Protein AF-A0A967NYZ4-F1 (afdb_monomer)

Secondary structure (DSSP, 8-state):
-HHHHHT-EEETTEEEPPHHHHHTS----HHHHTGGG-S--------S------SHHHHHHHSPP-TTS-----

Mean predicted aligned error: 5.28 Å

Nearest PDB structures (foldseek):
  2xts-assembly1_B  TM=1.787E-01  e=4.071E+00  Paracoccus pantotrophus

Sequence (74 aa):
MEESVDKGRVDVPFYRLEPQSMEACACESIDYALMEKSDRVAVVPVDMDWSDIGSWQALWDVSAKDTDGNVVQG

Radius of gyration: 20.03 Å; C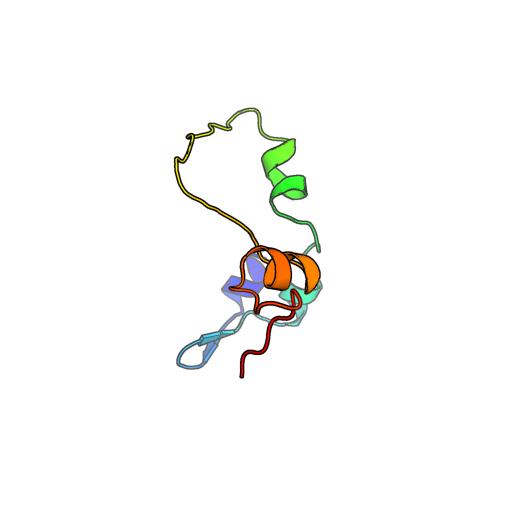α contacts (8 Å, |Δi|>4): 43; chains: 1; bounding box: 39×31×50 Å

Solvent-accessible surface area (backbone atoms only — not comparable to full-atom values): 5053 Å² total; per-residue (Å²): 81,70,69,8,58,76,63,33,46,83,51,88,98,42,76,45,63,24,64,72,46,46,71,71,33,81,95,64,56,63,56,72,74,42,61,77,74,48,94,84,75,87,86,78,92,77,95,69,95,82,79,88,57,89,41,74,65,49,46,54,69,78,44,79,56,52,99,86,67,50,71,88,87,132

pLDDT: mean 94.76, std 3.31, range [77.19, 97.81]

Structure (mmCIF, N/CA/C/O backbone):
data_AF-A0A967NYZ4-F1
#
_entry.id   AF-A0A967NYZ4-F1
#
loop_
_atom_site.group_PDB
_atom_site.id
_atom_site.type_symbol
_atom_site.label_atom_id
_atom_site.label_alt_id
_atom_site.label_comp_id
_atom_site.label_asym_id
_atom_site.label_entity_id
_atom_site.label_seq_id
_atom_site.pdbx_PDB_ins_code
_atom_site.Cartn_x
_atom_site.Cartn_y
_atom_site.Cartn_z
_atom_site.occupancy
_atom_site.B_iso_or_equiv
_atom_site.auth_seq_id
_atom_site.auth_comp_id
_atom_site.auth_asym_id
_atom_site.auth_atom_id
_atom_site.pdbx_PDB_model_num
ATOM 1 N N . MET A 1 1 ? 11.720 -3.071 -15.331 1.00 86.69 1 MET A N 1
ATOM 2 C CA . MET A 1 1 ? 10.998 -4.248 -14.796 1.00 86.69 1 MET A CA 1
ATOM 3 C C . MET A 1 1 ? 11.034 -5.439 -15.750 1.00 86.69 1 MET A C 1
ATOM 5 O O . MET A 1 1 ? 11.565 -6.456 -15.339 1.00 86.69 1 MET A O 1
ATOM 9 N N . GLU A 1 2 ? 10.549 -5.328 -16.995 1.00 93.50 2 GLU A N 1
ATOM 10 C CA . GLU A 1 2 ? 10.560 -6.421 -17.998 1.00 93.50 2 GLU A CA 1
ATOM 11 C C . GLU A 1 2 ? 11.939 -7.083 -18.150 1.00 93.50 2 GLU A C 1
ATOM 13 O O . GLU A 1 2 ? 12.090 -8.264 -17.867 1.00 93.50 2 GLU A O 1
ATOM 18 N N . GLU A 1 3 ? 12.981 -6.294 -18.415 1.00 95.88 3 GLU A N 1
ATOM 19 C CA . GLU A 1 3 ? 14.363 -6.785 -18.522 1.00 95.88 3 GLU A CA 1
ATOM 20 C C . GLU A 1 3 ? 14.866 -7.509 -17.256 1.00 95.88 3 GLU A C 1
ATOM 22 O O . GLU A 1 3 ? 15.633 -8.467 -17.335 1.00 95.88 3 GLU A O 1
ATOM 27 N N . SER A 1 4 ? 14.418 -7.070 -16.075 1.00 96.88 4 SER A N 1
ATOM 28 C CA . SER A 1 4 ? 14.787 -7.679 -14.792 1.00 96.88 4 SER A CA 1
ATOM 29 C C . SER A 1 4 ? 14.103 -9.031 -14.574 1.00 96.88 4 SER A C 1
ATOM 31 O O . SER A 1 4 ? 14.675 -9.917 -13.933 1.00 96.88 4 SER A O 1
ATOM 33 N N . VAL A 1 5 ? 12.901 -9.200 -15.133 1.00 96.56 5 VAL A N 1
ATOM 34 C CA . VAL A 1 5 ? 12.214 -10.491 -15.207 1.00 96.56 5 VAL A CA 1
ATOM 35 C C . VAL A 1 5 ? 12.910 -11.376 -16.236 1.00 96.56 5 VAL A C 1
ATOM 37 O O . VAL A 1 5 ? 13.272 -12.491 -15.905 1.00 96.56 5 VAL A O 1
ATOM 40 N N . ASP A 1 6 ? 13.198 -10.893 -17.442 1.00 97.31 6 ASP A N 1
ATOM 41 C CA . ASP A 1 6 ? 13.808 -11.726 -18.489 1.00 97.31 6 ASP A CA 1
ATOM 42 C C . ASP A 1 6 ? 15.188 -12.275 -18.101 1.00 97.31 6 ASP A C 1
ATOM 44 O O . ASP A 1 6 ? 15.532 -13.414 -18.424 1.00 97.31 6 ASP A O 1
ATOM 48 N N . LYS A 1 7 ? 15.984 -11.476 -17.383 1.00 97.50 7 LYS A N 1
ATOM 49 C CA . LYS A 1 7 ? 17.322 -11.859 -16.905 1.00 97.50 7 LYS A CA 1
ATOM 50 C C . LYS A 1 7 ? 17.323 -12.489 -15.510 1.00 97.50 7 LYS A C 1
ATOM 52 O O . LYS A 1 7 ? 18.395 -12.801 -14.982 1.00 97.50 7 LYS A O 1
ATOM 57 N N . GLY A 1 8 ? 16.155 -12.630 -14.888 1.00 96.75 8 GLY A N 1
ATOM 58 C CA . GLY A 1 8 ? 16.021 -13.226 -13.568 1.00 96.75 8 GLY A CA 1
ATOM 59 C C . GLY A 1 8 ? 16.289 -14.732 -13.572 1.00 96.75 8 GLY A C 1
ATOM 60 O O . GLY A 1 8 ? 16.575 -15.360 -14.595 1.00 96.75 8 GLY A O 1
ATOM 61 N N . ARG A 1 9 ? 16.206 -15.347 -12.392 1.00 97.50 9 ARG A N 1
ATOM 62 C CA . ARG A 1 9 ? 16.418 -16.790 -12.226 1.00 97.50 9 ARG A CA 1
ATOM 63 C C . ARG A 1 9 ? 15.510 -17.396 -11.170 1.00 97.50 9 ARG A C 1
ATOM 65 O O . ARG A 1 9 ? 15.174 -16.760 -10.173 1.00 97.50 9 ARG A O 1
ATOM 72 N N . VAL A 1 10 ? 15.202 -18.675 -11.347 1.00 97.06 10 VAL A N 1
ATOM 73 C CA . VAL A 1 10 ? 14.582 -19.495 -10.302 1.00 97.06 10 VAL A CA 1
ATOM 74 C C . VAL A 1 10 ? 15.622 -19.789 -9.217 1.00 97.06 10 VAL A C 1
ATOM 76 O O . VAL A 1 10 ? 16.714 -20.272 -9.515 1.00 97.06 10 VAL A O 1
ATOM 79 N N . ASP A 1 11 ? 15.272 -19.505 -7.966 1.00 93.88 11 ASP A N 1
ATOM 80 C CA . ASP A 1 11 ? 16.037 -19.820 -6.758 1.00 93.88 11 ASP A CA 1
ATOM 81 C C . ASP A 1 11 ? 15.086 -20.391 -5.696 1.00 93.88 11 ASP A C 1
ATOM 83 O O . ASP A 1 11 ? 14.562 -19.673 -4.845 1.00 93.88 11 ASP A O 1
ATOM 87 N N . VAL A 1 12 ? 14.789 -21.685 -5.829 1.00 91.50 12 VAL A N 1
ATOM 88 C CA . VAL A 1 12 ? 13.700 -22.402 -5.143 1.00 91.50 12 VAL A CA 1
ATOM 89 C C . VAL A 1 12 ? 13.617 -22.060 -3.641 1.00 91.50 12 VAL A C 1
ATOM 91 O O . VAL A 1 12 ? 14.620 -22.209 -2.944 1.00 91.50 12 VAL A O 1
ATOM 94 N N . PRO A 1 13 ? 12.439 -21.665 -3.103 1.00 93.19 13 PRO A N 1
ATOM 95 C CA . PRO A 1 13 ? 11.108 -21.587 -3.731 1.00 93.19 13 PRO A CA 1
ATOM 96 C C . PRO A 1 13 ? 10.805 -20.260 -4.454 1.00 93.19 13 PRO A C 1
ATOM 98 O O . PRO A 1 13 ? 9.663 -20.024 -4.843 1.00 93.19 13 PRO A O 1
ATOM 101 N N . PHE A 1 14 ? 11.788 -19.378 -4.612 1.00 95.06 14 PHE A N 1
ATOM 102 C CA . PHE A 1 14 ? 11.580 -18.012 -5.079 1.00 95.06 14 PHE A CA 1
ATOM 103 C C . PHE A 1 14 ? 12.013 -17.810 -6.530 1.00 95.06 14 PHE A C 1
ATOM 105 O O . PHE A 1 14 ? 12.780 -18.579 -7.108 1.00 95.06 14 PHE A O 1
ATOM 112 N N . TYR A 1 15 ? 11.542 -16.713 -7.111 1.00 96.38 15 TYR A N 1
ATOM 113 C 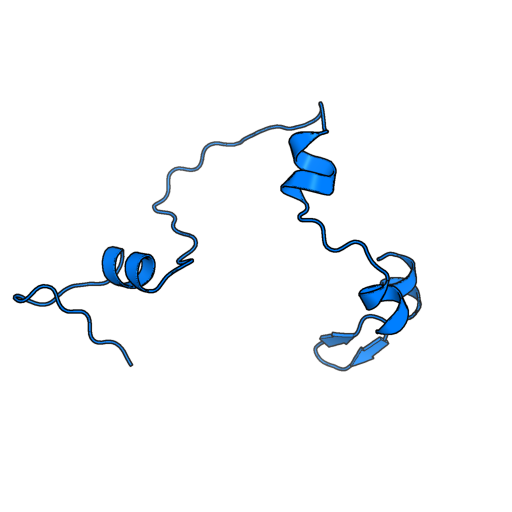CA . TYR A 1 15 ? 12.111 -16.143 -8.320 1.00 96.38 15 TYR A CA 1
ATOM 114 C C . TYR A 1 15 ? 12.927 -14.912 -7.929 1.00 96.38 15 TYR A C 1
ATOM 116 O O . TYR A 1 15 ? 12.419 -14.035 -7.227 1.00 96.38 15 TYR A O 1
ATOM 124 N N . ARG A 1 16 ? 14.190 -14.839 -8.352 1.00 96.44 16 ARG A N 1
ATOM 125 C CA . ARG A 1 16 ? 15.033 -13.660 -8.141 1.00 96.44 16 ARG A CA 1
ATOM 126 C C . ARG A 1 16 ? 15.132 -12.862 -9.427 1.00 96.44 16 ARG A C 1
ATOM 128 O O . ARG A 1 16 ? 15.645 -13.357 -10.426 1.00 96.44 16 ARG A O 1
ATOM 135 N N . LEU A 1 17 ? 14.670 -11.623 -9.350 1.00 97.12 17 LEU A N 1
ATOM 136 C CA . LEU A 1 17 ? 14.853 -10.603 -10.373 1.00 97.12 17 LEU A CA 1
ATOM 137 C C . LEU A 1 17 ? 16.343 -10.277 -10.556 1.00 97.12 17 LEU A C 1
ATOM 139 O O . LEU A 1 17 ? 17.127 -10.392 -9.608 1.00 97.12 17 LEU A O 1
ATOM 143 N N . GLU A 1 18 ? 16.737 -9.878 -11.764 1.00 97.81 18 GLU A N 1
ATOM 144 C CA . GLU A 1 18 ? 18.106 -9.424 -12.019 1.00 97.81 18 GLU A CA 1
ATOM 145 C C . GLU A 1 18 ? 18.349 -8.082 -11.298 1.00 97.81 18 GLU A C 1
ATOM 147 O O . GLU A 1 18 ? 17.596 -7.130 -11.544 1.00 97.81 18 GLU A O 1
ATOM 152 N N . PRO A 1 19 ? 19.353 -7.992 -10.400 1.00 96.75 19 PRO A N 1
ATOM 153 C CA . PRO A 1 19 ? 19.514 -6.841 -9.513 1.00 96.75 19 PRO A CA 1
ATOM 154 C C . PRO A 1 19 ? 19.713 -5.506 -10.231 1.00 96.75 19 PRO A C 1
ATOM 156 O O . PRO A 1 19 ? 19.037 -4.540 -9.890 1.00 96.75 19 PRO A O 1
ATOM 159 N N . GLN A 1 20 ? 20.584 -5.437 -11.240 1.00 97.31 20 GLN A N 1
ATOM 160 C CA . GLN A 1 20 ? 20.943 -4.167 -11.875 1.00 97.31 20 GLN A CA 1
ATOM 161 C C . GLN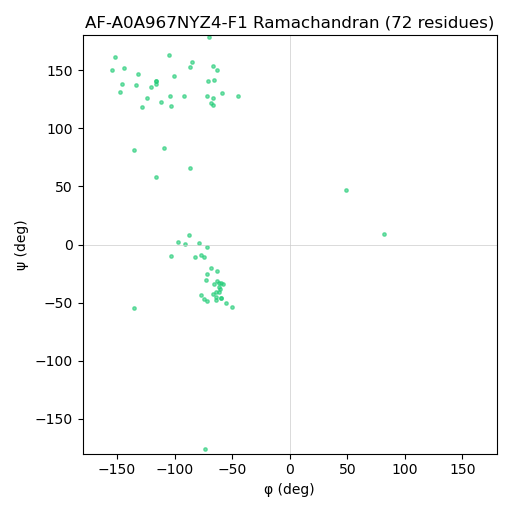 A 1 20 ? 19.752 -3.553 -12.627 1.00 97.31 20 GLN A C 1
ATOM 163 O O . GLN A 1 20 ? 19.477 -2.358 -12.527 1.00 97.31 20 GLN A O 1
ATOM 168 N N . SER A 1 21 ? 19.007 -4.386 -13.349 1.00 96.56 21 SER A N 1
ATOM 169 C CA . SER A 1 21 ? 17.806 -3.997 -14.091 1.00 96.56 21 SER A CA 1
ATOM 170 C C . SER A 1 21 ? 16.633 -3.696 -13.152 1.00 96.56 21 SER A C 1
ATOM 172 O O . SER A 1 21 ? 15.725 -2.951 -13.529 1.00 96.56 21 SER A O 1
ATOM 174 N N . MET A 1 22 ? 16.623 -4.271 -11.942 1.00 96.00 22 MET A N 1
ATOM 175 C CA . MET A 1 22 ? 15.643 -3.934 -10.906 1.00 96.00 22 MET A CA 1
ATOM 176 C C . MET A 1 22 ? 15.954 -2.575 -10.273 1.00 96.00 22 MET A C 1
ATOM 178 O O . MET A 1 22 ? 15.057 -1.747 -10.160 1.00 96.00 22 MET A O 1
ATOM 182 N N . GLU A 1 23 ? 17.212 -2.320 -9.910 1.00 96.00 23 GLU A N 1
ATOM 183 C CA . GLU A 1 23 ? 17.662 -1.040 -9.342 1.00 96.00 23 GLU A CA 1
ATOM 184 C C . GLU A 1 23 ? 17.464 0.132 -10.311 1.00 96.00 23 GLU A C 1
ATOM 186 O O . GLU A 1 23 ? 17.152 1.242 -9.887 1.00 96.00 23 GLU A O 1
ATOM 191 N N . ALA A 1 24 ? 17.598 -0.116 -11.616 1.00 95.62 24 ALA A N 1
ATOM 192 C CA . ALA A 1 24 ? 17.329 0.878 -12.652 1.00 95.62 24 ALA A CA 1
ATOM 193 C C . ALA A 1 24 ? 15.827 1.137 -12.888 1.00 95.62 24 ALA A C 1
ATOM 195 O O . ALA A 1 24 ? 15.468 2.062 -13.621 1.00 95.62 24 ALA A O 1
ATOM 196 N N . CYS A 1 25 ? 14.936 0.320 -12.319 1.00 94.06 25 CYS A N 1
ATOM 197 C CA . CYS A 1 25 ? 13.499 0.508 -12.464 1.00 94.06 25 CYS A CA 1
ATOM 198 C C . CYS A 1 25 ? 13.034 1.734 -11.667 1.00 94.06 25 CYS A C 1
ATOM 200 O O . CYS A 1 25 ? 13.479 1.965 -10.545 1.00 94.06 25 CYS A O 1
ATOM 202 N N . ALA A 1 26 ? 12.103 2.507 -12.230 1.00 94.19 26 ALA A N 1
ATOM 203 C CA . ALA A 1 26 ? 11.531 3.654 -11.536 1.00 94.19 26 ALA A CA 1
ATOM 204 C C . ALA A 1 26 ? 10.873 3.221 -10.215 1.00 94.19 26 ALA A C 1
ATOM 206 O O . ALA A 1 26 ? 10.074 2.282 -10.186 1.00 94.19 26 ALA A O 1
ATOM 207 N N . CYS A 1 27 ? 11.212 3.921 -9.131 1.00 94.31 27 CYS A N 1
ATOM 208 C CA . CYS A 1 27 ? 10.645 3.701 -7.803 1.00 94.31 27 CYS A CA 1
ATOM 209 C C . CYS A 1 27 ? 9.350 4.514 -7.650 1.00 94.31 27 CYS A C 1
ATOM 211 O O . CYS A 1 27 ? 9.289 5.486 -6.899 1.00 94.31 27 CYS A O 1
ATOM 213 N N . GLU A 1 28 ? 8.332 4.149 -8.426 1.00 94.88 28 GLU A N 1
ATOM 214 C CA . GLU A 1 28 ? 7.003 4.764 -8.390 1.00 94.88 28 GLU A CA 1
ATOM 215 C C . GLU A 1 28 ? 5.966 3.725 -7.948 1.00 94.88 28 GLU A C 1
ATOM 217 O O . GLU A 1 28 ? 6.038 2.558 -8.343 1.00 94.88 28 GLU A O 1
ATOM 222 N N . SER A 1 29 ? 4.991 4.132 -7.129 1.00 95.44 29 SER A N 1
ATOM 223 C CA . SER A 1 29 ? 3.851 3.267 -6.810 1.00 95.44 29 SER A CA 1
ATOM 224 C C . SER A 1 29 ? 2.991 3.046 -8.053 1.00 95.44 29 SER A C 1
ATOM 226 O O . SER A 1 29 ? 2.936 3.892 -8.947 1.00 95.44 29 SER A O 1
ATOM 228 N N . ILE A 1 30 ? 2.275 1.922 -8.10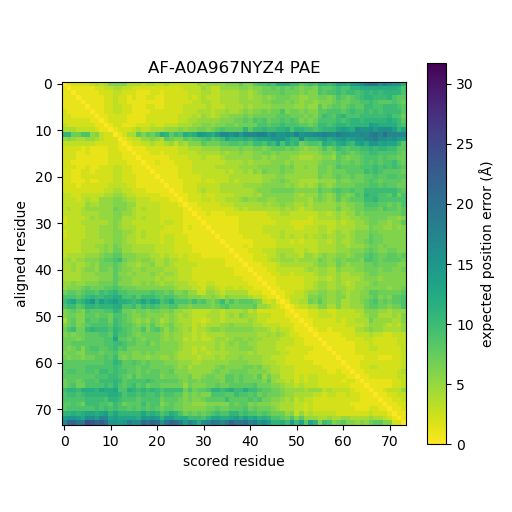9 1.00 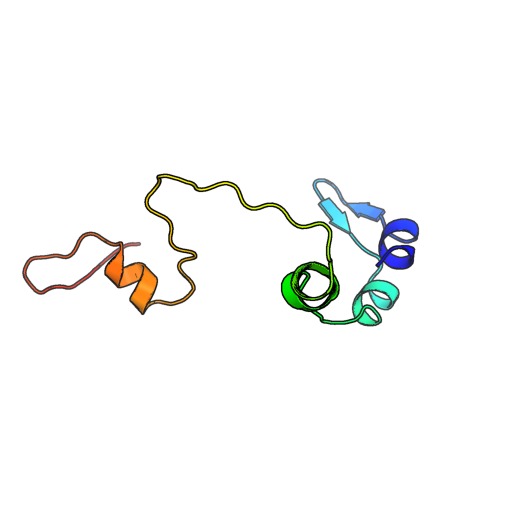94.75 30 ILE A N 1
ATOM 229 C CA . ILE A 1 30 ? 1.333 1.661 -9.206 1.00 94.75 30 ILE A CA 1
ATOM 230 C C . ILE A 1 30 ? 0.190 2.683 -9.231 1.00 94.75 30 ILE A C 1
ATOM 232 O O . ILE A 1 30 ? -0.291 3.034 -10.311 1.00 94.75 30 ILE A O 1
ATOM 236 N N . ASP A 1 31 ? -0.197 3.196 -8.060 1.00 96.38 31 ASP A N 1
ATOM 237 C CA . ASP A 1 31 ? -1.198 4.249 -7.920 1.00 96.38 31 ASP A CA 1
ATOM 238 C C . ASP A 1 31 ? -0.807 5.473 -8.754 1.00 96.38 31 ASP A C 1
ATOM 240 O O . ASP A 1 31 ? -1.561 5.903 -9.625 1.00 96.38 31 ASP A O 1
ATOM 244 N N . TYR A 1 32 ? 0.434 5.937 -8.594 1.00 95.75 32 TYR A N 1
ATOM 245 C CA . TYR A 1 32 ? 0.965 7.088 -9.317 1.00 95.75 32 TYR A CA 1
ATOM 246 C C . TYR A 1 32 ? 1.351 6.771 -10.769 1.00 95.75 32 TYR A C 1
ATOM 248 O O . TYR A 1 32 ? 1.085 7.544 -11.698 1.00 95.75 32 TYR A O 1
ATOM 256 N N . ALA A 1 33 ? 2.010 5.634 -10.993 1.00 95.38 33 ALA A N 1
ATOM 257 C CA . ALA A 1 33 ? 2.519 5.265 -12.308 1.00 95.38 33 ALA A CA 1
ATOM 258 C C . ALA A 1 33 ? 1.379 5.020 -13.309 1.00 95.38 33 ALA A C 1
ATOM 260 O O . ALA A 1 33 ? 1.533 5.351 -14.489 1.00 95.38 33 ALA A O 1
ATOM 261 N N . LEU A 1 34 ? 0.241 4.488 -12.841 1.00 95.94 34 LEU A N 1
ATOM 262 C CA . LEU A 1 34 ? -0.858 4.033 -13.690 1.00 95.94 34 LEU A CA 1
ATOM 263 C C . LEU A 1 34 ? -2.248 4.467 -13.207 1.00 95.94 34 LEU A C 1
ATOM 265 O O . LEU A 1 34 ? -2.994 5.038 -14.004 1.00 95.94 34 LEU A O 1
ATOM 269 N N . MET A 1 35 ? -2.627 4.166 -11.960 1.00 97.62 35 MET A N 1
ATOM 270 C CA . MET A 1 35 ? -4.039 4.241 -11.540 1.00 97.62 35 MET A CA 1
ATOM 271 C C . MET A 1 35 ? -4.596 5.667 -11.595 1.00 97.62 35 MET A C 1
ATOM 273 O O . MET A 1 35 ? -5.704 5.859 -12.085 1.00 97.62 35 MET A O 1
ATOM 277 N N . GLU A 1 36 ? -3.816 6.665 -11.179 1.00 97.00 36 GLU A N 1
ATOM 278 C CA . GLU A 1 36 ? -4.190 8.087 -11.222 1.00 97.00 36 GLU A CA 1
ATOM 279 C C . GLU A 1 36 ? -4.297 8.651 -12.648 1.00 97.00 36 GLU A C 1
ATOM 281 O O . GLU A 1 36 ? -4.928 9.684 -12.864 1.00 97.00 36 GLU A O 1
ATOM 286 N N . LYS A 1 37 ? -3.675 7.991 -13.632 1.00 97.56 37 LYS A N 1
ATOM 287 C CA . LYS A 1 37 ? -3.566 8.476 -15.019 1.00 97.56 37 LYS A CA 1
ATOM 288 C C . LYS A 1 37 ? -4.526 7.776 -15.982 1.00 97.56 37 LYS A C 1
ATOM 290 O O . LYS A 1 37 ? -4.616 8.168 -17.142 1.00 97.56 37 LYS A O 1
ATOM 295 N N . SER A 1 38 ? -5.181 6.703 -15.547 1.00 97.62 38 SER A N 1
ATOM 296 C CA . SER A 1 38 ? -5.989 5.847 -16.413 1.00 97.62 38 SER A CA 1
ATOM 297 C C . SER A 1 38 ? -7.452 6.286 -16.439 1.00 97.62 38 SER A C 1
ATOM 299 O O . SER A 1 38 ? -8.116 6.320 -15.409 1.00 97.62 38 SER A O 1
ATOM 301 N N . ASP A 1 39 ? -8.006 6.477 -17.638 1.00 97.62 39 ASP A N 1
ATOM 302 C CA . ASP A 1 39 ? -9.453 6.668 -17.838 1.00 97.62 39 ASP A CA 1
ATOM 303 C C . ASP A 1 39 ? -10.245 5.342 -17.802 1.00 97.62 39 ASP A C 1
ATOM 305 O O . ASP A 1 39 ? -11.456 5.309 -18.027 1.00 97.62 39 ASP A O 1
ATOM 309 N N . ARG A 1 40 ? -9.565 4.209 -17.577 1.00 97.81 40 ARG A N 1
ATOM 310 C CA . ARG A 1 40 ? -10.141 2.854 -17.608 1.00 97.81 40 ARG A CA 1
ATOM 311 C C . ARG A 1 40 ? -10.059 2.190 -16.239 1.00 97.81 40 ARG A C 1
ATOM 313 O O . ARG A 1 40 ? -9.455 1.129 -16.095 1.00 97.81 40 ARG A O 1
ATOM 320 N N . VAL A 1 41 ? -10.657 2.825 -15.239 1.00 97.44 41 VAL A N 1
ATOM 321 C CA . VAL A 1 41 ? -10.689 2.338 -13.854 1.00 97.44 41 VAL A CA 1
ATOM 322 C C . VAL A 1 41 ? -12.132 2.043 -13.444 1.00 97.44 41 VAL A C 1
ATOM 324 O O . VAL A 1 41 ? -13.054 2.773 -13.801 1.00 97.44 41 VAL A O 1
ATOM 327 N N . ALA A 1 42 ? -12.328 0.961 -12.692 1.00 97.31 42 ALA A N 1
ATOM 328 C CA . ALA A 1 42 ? -13.591 0.628 -12.043 1.00 97.31 42 ALA A CA 1
ATOM 329 C C . ALA A 1 42 ? -13.322 0.275 -10.577 1.00 97.31 42 ALA A C 1
ATOM 331 O O . ALA A 1 42 ? -12.279 -0.293 -10.257 1.00 97.31 42 ALA A O 1
ATOM 332 N N . VAL A 1 43 ? -14.268 0.603 -9.696 1.00 96.75 43 VAL A N 1
ATOM 333 C CA . VAL A 1 43 ? -14.178 0.339 -8.254 1.00 96.75 43 VAL A CA 1
ATOM 334 C C . VAL A 1 43 ? -15.342 -0.553 -7.845 1.00 96.75 43 VAL A C 1
ATOM 336 O O . VAL A 1 43 ? -16.478 -0.322 -8.258 1.00 96.75 43 VAL A O 1
ATOM 339 N N . VAL A 1 44 ? -15.057 -1.566 -7.029 1.00 96.75 44 VAL A N 1
ATOM 340 C CA . VAL A 1 44 ? -16.066 -2.444 -6.431 1.00 96.75 44 VAL A CA 1
ATOM 341 C C . VAL A 1 44 ? -16.089 -2.179 -4.926 1.00 96.75 44 VAL A C 1
ATOM 343 O O . VAL A 1 44 ? -15.036 -2.296 -4.297 1.00 96.75 44 VAL A O 1
ATOM 346 N N . PRO A 1 45 ? -17.240 -1.805 -4.335 1.00 95.56 45 PRO A N 1
ATOM 347 C CA . PRO A 1 45 ? -17.332 -1.630 -2.894 1.00 95.56 45 PRO A CA 1
ATOM 348 C C . PRO A 1 45 ? -17.134 -2.972 -2.190 1.00 95.56 45 PRO A C 1
ATOM 350 O O . PRO A 1 45 ? -17.626 -4.005 -2.647 1.00 95.56 45 PRO A O 1
ATOM 353 N N . VAL A 1 46 ? -16.442 -2.934 -1.058 1.00 94.94 46 VAL A N 1
ATOM 354 C CA . VAL A 1 46 ? -16.289 -4.078 -0.164 1.00 94.94 46 VAL A CA 1
ATOM 355 C C . VAL A 1 46 ? -16.952 -3.753 1.168 1.00 94.94 46 VAL A C 1
ATOM 357 O O . VAL A 1 46 ? -16.839 -2.631 1.657 1.00 94.94 46 VAL A O 1
ATOM 360 N N . ASP A 1 47 ? -17.662 -4.731 1.724 1.00 95.06 47 ASP A N 1
ATOM 361 C CA . ASP A 1 47 ? -18.257 -4.662 3.058 1.00 95.06 47 ASP A CA 1
ATOM 362 C C . ASP A 1 47 ? -17.481 -5.607 3.980 1.00 95.06 47 ASP A C 1
ATOM 364 O O . ASP A 1 47 ? -17.795 -6.792 4.109 1.00 95.06 47 ASP A O 1
ATOM 368 N N . MET A 1 48 ? -16.366 -5.099 4.502 1.00 91.62 48 MET A N 1
ATOM 369 C CA . MET A 1 48 ? -15.529 -5.774 5.488 1.00 91.62 48 MET A CA 1
ATOM 370 C C . MET A 1 48 ? -14.756 -4.735 6.297 1.00 91.62 48 MET A C 1
ATOM 372 O O . MET A 1 48 ? -14.379 -3.688 5.764 1.00 91.62 48 MET A O 1
ATOM 376 N N . ASP A 1 49 ? -14.451 -5.054 7.552 1.00 88.12 49 ASP A N 1
ATOM 377 C CA . ASP A 1 49 ? -13.483 -4.276 8.319 1.00 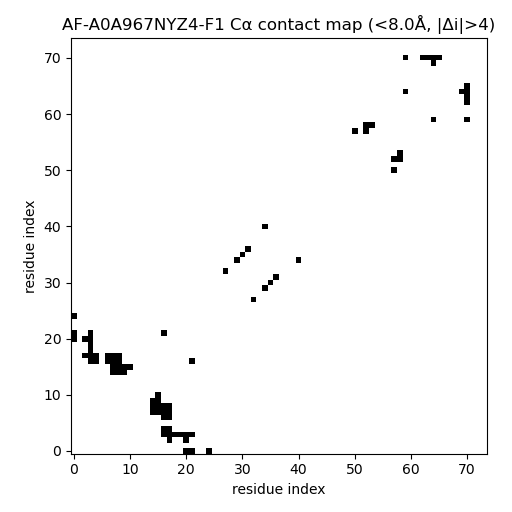88.12 49 ASP A CA 1
ATOM 378 C C . ASP A 1 49 ? -12.093 -4.456 7.688 1.00 88.12 49 ASP A C 1
ATOM 380 O O . ASP A 1 49 ? -11.584 -5.575 7.579 1.00 88.12 49 ASP A O 1
ATOM 384 N N . TRP A 1 50 ? -11.477 -3.361 7.239 1.00 92.12 50 TRP A N 1
ATOM 385 C CA . TRP A 1 50 ? -10.147 -3.374 6.631 1.00 92.12 50 TRP A CA 1
ATOM 386 C C . TRP A 1 50 ? -9.260 -2.270 7.206 1.00 92.12 50 TRP A C 1
ATOM 388 O O . TRP A 1 50 ? -9.682 -1.127 7.370 1.00 92.12 50 TRP A O 1
ATOM 398 N N . SER A 1 51 ? -8.010 -2.632 7.483 1.00 91.06 51 SER A N 1
ATOM 399 C CA . SER A 1 51 ? -6.918 -1.739 7.861 1.00 91.06 51 SER A CA 1
ATOM 400 C C . SER A 1 51 ? -5.628 -2.309 7.280 1.00 91.06 51 SER A C 1
ATOM 402 O O . SER A 1 51 ? -5.410 -3.521 7.332 1.00 91.06 51 SER A O 1
ATOM 404 N N . ASP A 1 52 ? -4.770 -1.454 6.731 1.00 93.31 52 ASP A N 1
ATOM 405 C CA . ASP A 1 52 ? -3.445 -1.838 6.233 1.00 93.31 52 ASP A CA 1
ATOM 406 C C . ASP A 1 52 ? -2.418 -2.043 7.360 1.00 93.31 52 ASP A C 1
ATOM 408 O O . ASP A 1 52 ? -1.315 -2.526 7.109 1.00 93.31 52 ASP A O 1
ATOM 412 N N . ILE A 1 53 ? -2.781 -1.684 8.598 1.00 94.00 53 ILE A N 1
ATOM 413 C CA . ILE A 1 53 ? -1.926 -1.726 9.789 1.00 94.00 53 ILE A CA 1
ATOM 414 C C . ILE A 1 53 ? -0.557 -1.068 9.514 1.00 94.00 53 ILE A C 1
ATOM 416 O O . ILE A 1 53 ? 0.502 -1.581 9.873 1.00 94.00 53 ILE A O 1
ATOM 420 N N . GLY A 1 54 ? -0.567 0.114 8.891 1.00 94.81 54 GLY A N 1
ATOM 421 C CA . GLY A 1 54 ? 0.659 0.836 8.526 1.00 94.81 54 GLY A CA 1
ATOM 422 C C . GLY A 1 54 ? 1.440 1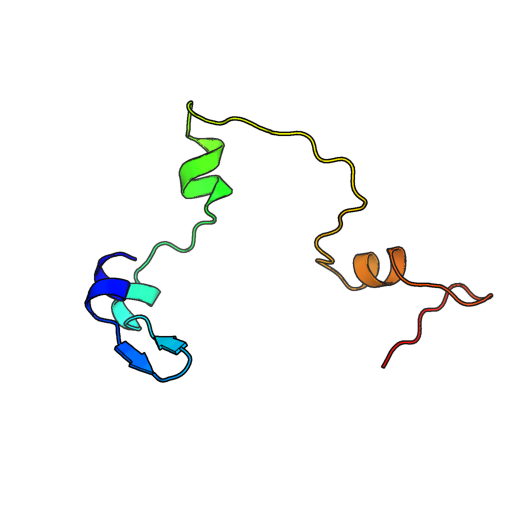.457 9.697 1.00 94.81 54 GLY A C 1
ATOM 423 O O . GLY A 1 54 ? 2.484 2.073 9.486 1.00 94.81 54 GLY A O 1
ATOM 424 N N . SER A 1 55 ? 0.951 1.349 10.938 1.00 94.81 55 SER A N 1
ATOM 425 C CA . SER A 1 55 ? 1.600 1.939 12.116 1.00 94.81 55 SER A CA 1
ATOM 426 C C . SER A 1 55 ? 1.306 1.173 13.406 1.00 94.81 55 SER A C 1
ATOM 428 O O . SER A 1 55 ? 0.312 0.457 13.515 1.00 94.81 55 SER A O 1
ATOM 430 N N . TRP A 1 56 ? 2.139 1.387 14.430 1.00 93.44 56 TRP A N 1
ATOM 431 C CA . TRP A 1 56 ? 1.894 0.857 15.778 1.00 93.44 56 TRP A CA 1
ATOM 432 C C . TRP A 1 56 ? 0.584 1.359 16.385 1.00 93.44 56 TRP A C 1
ATOM 434 O O . TRP A 1 56 ? -0.077 0.613 17.099 1.00 93.44 56 TRP A O 1
ATOM 444 N N . GLN A 1 57 ? 0.191 2.595 16.067 1.00 93.75 57 GLN A N 1
ATOM 445 C CA . GLN A 1 57 ? -1.103 3.135 16.471 1.00 93.75 57 GLN A CA 1
ATOM 446 C C . GLN A 1 57 ? -2.244 2.346 15.821 1.00 93.75 57 GLN A C 1
ATOM 448 O O . GLN A 1 57 ? -3.129 1.886 16.530 1.00 93.75 57 GLN A O 1
ATOM 453 N N . ALA A 1 58 ? -2.170 2.098 14.508 1.00 93.75 58 ALA A N 1
ATOM 454 C CA . ALA A 1 58 ? -3.174 1.307 13.797 1.00 93.75 58 ALA A CA 1
ATOM 455 C C . ALA A 1 58 ? -3.277 -0.123 14.353 1.00 93.75 58 ALA A C 1
ATOM 457 O O . ALA A 1 58 ? -4.379 -0.647 14.496 1.00 93.75 58 ALA A O 1
ATOM 458 N N . LEU A 1 59 ? -2.145 -0.737 14.722 1.00 93.00 59 LEU A N 1
ATOM 459 C CA . LEU A 1 59 ? -2.139 -2.042 15.385 1.00 93.00 59 LEU A CA 1
ATOM 460 C C . LEU A 1 59 ? -2.817 -1.980 16.763 1.00 93.00 59 LEU A C 1
ATOM 462 O O . LEU A 1 59 ? -3.633 -2.842 17.085 1.00 93.00 59 LEU A O 1
ATOM 466 N N . TRP A 1 60 ? -2.505 -0.963 17.570 1.00 94.31 60 TRP A N 1
ATOM 467 C CA . TRP A 1 60 ? -3.142 -0.752 18.872 1.00 94.31 60 TRP A CA 1
ATOM 468 C C . TRP A 1 60 ? -4.655 -0.524 18.732 1.00 94.31 60 TRP A C 1
ATOM 470 O O . TRP A 1 60 ? -5.428 -1.099 19.501 1.00 94.31 60 TRP A O 1
ATOM 480 N N . ASP A 1 61 ? -5.091 0.241 17.725 1.00 93.31 61 ASP A N 1
ATOM 481 C CA . ASP A 1 61 ? -6.498 0.558 17.461 1.00 93.31 61 ASP A CA 1
ATOM 482 C C . ASP A 1 61 ? -7.324 -0.711 17.217 1.00 93.31 61 ASP A C 1
ATOM 484 O O . ASP A 1 61 ? -8.372 -0.874 17.848 1.00 93.31 61 ASP A O 1
ATOM 488 N N . VAL A 1 62 ? -6.817 -1.635 16.391 1.00 92.69 62 VAL A N 1
ATOM 489 C CA . VAL A 1 62 ? -7.513 -2.889 16.032 1.00 92.69 62 VAL A CA 1
ATOM 490 C C . VAL A 1 62 ? -7.355 -4.012 17.062 1.00 92.69 62 VAL A C 1
ATOM 492 O O . VAL A 1 62 ? -8.036 -5.033 16.974 1.00 92.69 62 VAL A O 1
ATOM 495 N N . SER A 1 63 ? -6.465 -3.849 18.040 1.00 93.62 63 SER A N 1
ATOM 496 C CA . SER A 1 63 ? -6.191 -4.875 19.048 1.00 93.62 63 SER A CA 1
ATOM 497 C C . SER A 1 63 ? -7.142 -4.801 20.243 1.00 93.62 63 SER A C 1
ATOM 499 O O . SER A 1 63 ? -7.641 -3.732 20.614 1.00 93.62 63 SER A O 1
ATOM 501 N N . ALA A 1 64 ? -7.354 -5.953 20.888 1.00 94.31 64 ALA A N 1
ATOM 502 C CA . ALA A 1 64 ? -8.072 -6.037 22.153 1.00 94.31 64 ALA A CA 1
ATOM 503 C C . ALA A 1 64 ? -7.262 -5.350 23.260 1.00 94.31 64 ALA A C 1
ATOM 505 O O . ALA A 1 64 ? -6.091 -5.666 23.472 1.00 94.31 64 ALA A O 1
ATOM 506 N N . LYS A 1 65 ? -7.902 -4.408 23.952 1.00 96.00 65 LYS A N 1
ATOM 507 C CA . LYS A 1 65 ? -7.284 -3.603 25.006 1.00 96.00 65 LYS A CA 1
ATOM 508 C C . LYS A 1 65 ? -7.670 -4.152 26.376 1.00 96.00 65 LYS A C 1
ATOM 510 O O . LYS A 1 65 ? -8.791 -4.636 26.554 1.00 96.00 65 LYS A O 1
ATOM 515 N N . ASP A 1 66 ? -6.751 -4.076 27.330 1.00 96.19 66 ASP A N 1
ATOM 516 C CA . ASP A 1 66 ? -7.055 -4.341 28.735 1.00 96.19 66 ASP A CA 1
ATOM 517 C C . ASP A 1 66 ? -7.860 -3.186 29.369 1.00 96.19 66 ASP A C 1
ATOM 519 O O . ASP A 1 66 ? -8.261 -2.230 28.700 1.00 96.19 66 ASP A O 1
ATOM 523 N N . THR A 1 67 ? -8.129 -3.277 30.674 1.00 96.88 67 THR A N 1
ATOM 524 C CA . THR A 1 67 ? -8.902 -2.261 31.409 1.00 96.88 67 THR A CA 1
ATOM 525 C C . THR A 1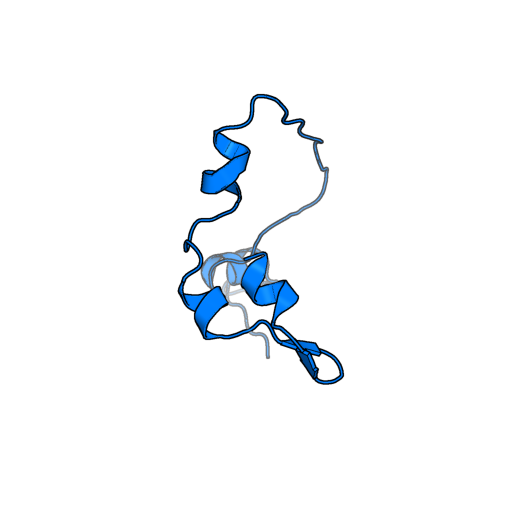 67 ? -8.231 -0.892 31.453 1.00 96.88 67 THR A C 1
ATOM 527 O O . THR A 1 67 ? -8.923 0.108 31.636 1.00 96.88 67 THR A O 1
ATOM 530 N N . ASP A 1 68 ? -6.913 -0.849 31.269 1.00 96.56 68 ASP A N 1
ATOM 531 C CA . ASP A 1 68 ? -6.107 0.369 31.290 1.00 96.56 68 ASP A CA 1
ATOM 532 C C . ASP A 1 68 ? -5.857 0.906 29.867 1.00 96.56 68 ASP A C 1
ATOM 534 O O . ASP A 1 68 ? -5.185 1.921 29.687 1.00 96.56 68 ASP A O 1
ATOM 538 N N . GLY A 1 69 ? -6.423 0.252 28.845 1.00 95.31 69 GLY A N 1
ATOM 539 C CA . GLY A 1 69 ? -6.268 0.632 27.444 1.00 95.31 69 GLY A CA 1
ATOM 540 C C . GLY A 1 69 ? -4.970 0.133 26.804 1.00 95.31 69 GLY A C 1
ATOM 541 O O . GLY A 1 69 ? -4.661 0.532 25.680 1.00 95.31 69 GLY A O 1
ATOM 542 N N . ASN A 1 70 ? -4.202 -0.725 27.474 1.00 95.88 70 ASN A N 1
ATO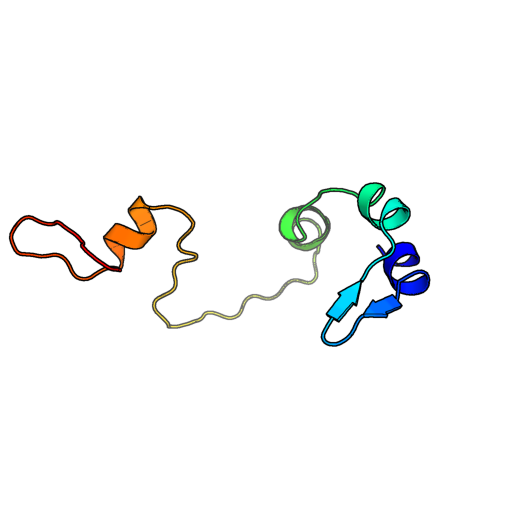M 543 C CA . ASN A 1 70 ? -2.960 -1.261 26.931 1.00 95.88 70 ASN A CA 1
ATOM 544 C C . ASN A 1 70 ? -3.219 -2.480 26.046 1.00 95.88 70 ASN A C 1
ATOM 546 O O . ASN A 1 70 ? -4.219 -3.186 26.179 1.00 95.88 70 ASN A O 1
ATOM 550 N N . VAL A 1 71 ? -2.267 -2.741 25.153 1.00 95.69 71 VAL A N 1
ATOM 551 C CA . VAL A 1 71 ? -2.229 -3.933 24.305 1.00 95.69 71 VAL A CA 1
ATOM 552 C C . VAL A 1 71 ? -0.891 -4.621 24.542 1.00 95.69 71 VAL A C 1
ATOM 554 O O . VAL A 1 71 ? 0.159 -3.991 24.412 1.00 95.69 71 VAL A O 1
ATOM 557 N N . VAL A 1 72 ? -0.925 -5.911 24.879 1.00 92.81 72 VAL A N 1
ATOM 558 C CA . VAL A 1 72 ? 0.268 -6.751 25.043 1.00 92.81 72 VAL A CA 1
ATOM 559 C C . VAL A 1 72 ? 0.084 -8.009 24.206 1.00 92.81 72 VAL A C 1
ATOM 561 O O . VAL A 1 72 ? -0.846 -8.779 24.435 1.00 92.81 72 VAL A O 1
ATOM 564 N N . GLN A 1 73 ? 0.967 -8.211 23.230 1.00 82.25 73 GLN A N 1
ATOM 565 C CA . GLN A 1 73 ? 0.902 -9.334 22.300 1.00 82.25 73 GLN A CA 1
ATOM 566 C C . GLN A 1 73 ? 2.323 -9.752 21.903 1.00 82.25 73 GLN A C 1
ATOM 568 O O . GLN A 1 73 ? 3.142 -8.895 21.566 1.00 82.25 73 GLN A O 1
ATOM 573 N N . GLY A 1 74 ? 2.618 -11.051 21.977 1.00 77.19 74 GLY A N 1
ATOM 574 C CA . GLY A 1 74 ? 3.939 -11.636 21.728 1.00 77.19 74 GLY A CA 1
ATOM 575 C C . GLY A 1 74 ? 3.925 -13.153 21.817 1.00 77.19 74 GLY A C 1
ATOM 576 O O . GLY A 1 74 ? 2.956 -13.692 22.398 1.00 77.19 74 GLY A O 1
#

Foldseek 3Di:
DVQQQVPWDDDPPDIGGNPVVVVPDDPDDCCVVPVVPDPPDDDDDDDDDDDPCPDPVSVLVPADADPVSDDDDD